Protein AF-A0A812W7P3-F1 (afdb_monomer_lite)

Sequence (176 aa):
MMTGLSGRQLVIVIIMVELASAMMVFGLLASQGRIGLGIGLALTILVIPLVLIPLTLYGLGTLVGWRSAAALYPETPDAPTPKSRRVCSMAVRWPFMGFNNVILSATDESHLHLRFVDVFSFGTPPLSIPWAAVTEITPSALGRAKLTIIDAPPMWVPKELVKDEVALRKEMTAEP

Structure (mmCIF, N/CA/C/O backbone):
data_AF-A0A812W7P3-F1
#
_entry.id   AF-A0A812W7P3-F1
#
loop_
_atom_site.group_PDB
_atom_site.id
_atom_site.type_symbol
_atom_site.label_atom_id
_atom_site.label_alt_id
_atom_site.label_comp_id
_atom_site.label_asym_id
_atom_site.label_entity_id
_atom_site.label_seq_id
_atom_site.pdbx_PDB_ins_code
_atom_site.Cartn_x
_atom_site.Cartn_y
_atom_site.Cartn_z
_atom_site.occupancy
_atom_site.B_iso_or_equiv
_atom_site.auth_seq_id
_atom_site.auth_comp_id
_atom_site.auth_asym_id
_atom_site.auth_atom_id
_atom_site.pdbx_PDB_model_num
ATOM 1 N N . MET A 1 1 ? -9.031 22.690 -4.668 1.00 37.59 1 MET A N 1
ATOM 2 C CA . MET A 1 1 ? -9.208 21.231 -4.834 1.00 37.59 1 MET A CA 1
ATOM 3 C C . MET A 1 1 ? -8.315 20.797 -5.994 1.00 37.59 1 MET A C 1
ATOM 5 O O . MET A 1 1 ? -8.681 21.015 -7.137 1.00 37.59 1 MET A O 1
ATOM 9 N N . MET A 1 2 ? -7.090 20.331 -5.728 1.00 34.94 2 MET A N 1
ATOM 10 C CA . MET A 1 2 ? -6.189 19.847 -6.786 1.00 34.94 2 MET A CA 1
ATOM 11 C C . MET A 1 2 ? -6.623 18.435 -7.181 1.00 34.94 2 MET A C 1
ATOM 13 O O . MET A 1 2 ? -6.597 17.524 -6.355 1.00 34.94 2 MET A O 1
ATOM 17 N N . THR A 1 3 ? -7.055 18.248 -8.424 1.00 58.38 3 THR A N 1
ATOM 18 C CA . THR A 1 3 ? -7.345 16.923 -8.979 1.00 58.38 3 THR A CA 1
ATOM 19 C C . THR A 1 3 ? -6.030 16.162 -9.128 1.00 58.38 3 THR A C 1
ATOM 21 O O . THR A 1 3 ? -5.289 16.377 -10.083 1.00 58.38 3 THR A O 1
ATOM 24 N N . GLY A 1 4 ? -5.702 15.305 -8.159 1.00 63.81 4 GLY A N 1
ATOM 25 C CA . GLY A 1 4 ? -4.529 14.437 -8.254 1.00 63.81 4 GLY A CA 1
ATOM 26 C C . GLY A 1 4 ? -4.613 13.521 -9.481 1.00 63.81 4 GLY A C 1
ATOM 27 O O . GLY A 1 4 ? -5.698 13.045 -9.835 1.00 63.81 4 GLY A O 1
ATOM 28 N N . LEU A 1 5 ? -3.473 13.246 -10.117 1.00 71.06 5 LEU A N 1
ATOM 29 C CA . LEU A 1 5 ? -3.370 12.289 -11.224 1.00 71.06 5 LEU A CA 1
ATOM 30 C C . LEU A 1 5 ? -3.901 10.915 -10.791 1.00 71.06 5 LEU A C 1
ATOM 32 O O . LEU A 1 5 ? -3.620 10.444 -9.688 1.00 71.06 5 LEU A O 1
ATOM 36 N N . SER A 1 6 ? -4.710 10.277 -11.637 1.00 76.94 6 SER A N 1
ATOM 37 C CA . SER A 1 6 ? -5.109 8.876 -11.443 1.00 76.94 6 SER A CA 1
ATOM 38 C C . SER A 1 6 ? -3.911 7.938 -11.526 1.00 76.94 6 SER A C 1
ATOM 40 O O . SER A 1 6 ? -2.922 8.260 -12.177 1.00 76.94 6 SER A O 1
ATOM 42 N N . GLY A 1 7 ? -4.006 6.751 -10.915 1.00 69.94 7 GLY A N 1
ATOM 43 C CA . GLY A 1 7 ? -2.936 5.748 -10.997 1.00 69.94 7 GLY A CA 1
ATOM 44 C C . GLY A 1 7 ? -2.569 5.400 -12.444 1.00 69.94 7 GLY A C 1
ATOM 45 O O . GLY A 1 7 ? -1.393 5.298 -12.773 1.00 69.94 7 GLY A O 1
ATOM 46 N N . ARG A 1 8 ? -3.565 5.338 -13.341 1.00 73.38 8 ARG A N 1
ATOM 47 C CA . ARG A 1 8 ? -3.343 5.157 -14.786 1.00 73.38 8 ARG A CA 1
ATOM 48 C C . ARG A 1 8 ? -2.587 6.331 -15.409 1.00 73.38 8 ARG A C 1
ATOM 50 O O . ARG A 1 8 ? -1.631 6.112 -16.140 1.00 73.38 8 ARG A O 1
ATOM 57 N N . GLN A 1 9 ? -2.980 7.568 -15.097 1.00 76.75 9 GLN A N 1
ATOM 58 C CA . GLN A 1 9 ? -2.277 8.761 -15.584 1.00 76.75 9 GLN A CA 1
ATOM 59 C C . GLN A 1 9 ? -0.840 8.831 -15.060 1.00 76.75 9 GLN A C 1
ATOM 61 O O . GLN A 1 9 ? 0.053 9.189 -15.816 1.00 76.75 9 GLN A O 1
ATOM 66 N N . LEU A 1 10 ? -0.602 8.450 -13.803 1.00 75.69 10 LEU A N 1
ATOM 67 C CA . LEU A 1 10 ? 0.740 8.400 -13.229 1.00 75.69 10 LEU A CA 1
ATOM 68 C C . LEU A 1 10 ? 1.627 7.396 -13.974 1.00 75.69 10 LEU A C 1
ATOM 70 O O . LEU A 1 10 ? 2.742 7.741 -14.347 1.00 75.69 10 LEU A O 1
ATOM 74 N N . VAL A 1 11 ? 1.122 6.189 -14.249 1.00 77.94 11 VAL A N 1
ATOM 75 C CA . VAL A 1 11 ? 1.862 5.185 -15.031 1.00 77.94 11 VAL A CA 1
ATOM 76 C C . VAL A 1 11 ? 2.161 5.678 -16.444 1.00 77.94 11 VAL A C 1
ATOM 78 O O . VAL A 1 11 ? 3.283 5.515 -16.909 1.00 77.94 11 VAL A O 1
ATOM 81 N N . ILE A 1 12 ? 1.205 6.335 -17.109 1.00 81.69 12 ILE A N 1
ATOM 82 C CA . ILE A 1 12 ? 1.435 6.928 -18.436 1.00 81.69 12 ILE A CA 1
ATOM 83 C C . ILE A 1 12 ? 2.549 7.978 -18.378 1.00 81.69 12 ILE A C 1
ATOM 85 O O . ILE A 1 12 ? 3.445 7.955 -19.216 1.00 81.69 12 ILE A O 1
ATOM 89 N N . VAL A 1 13 ? 2.524 8.869 -17.381 1.00 82.56 13 VAL A N 1
ATOM 90 C CA . VAL A 1 13 ? 3.567 9.889 -17.197 1.00 82.56 13 VAL A CA 1
ATOM 91 C C . VAL A 1 13 ? 4.931 9.239 -16.963 1.00 82.56 13 VAL A C 1
ATOM 93 O O . VAL A 1 13 ? 5.898 9.650 -17.596 1.00 82.56 13 VAL A O 1
ATOM 96 N N . ILE A 1 14 ? 5.006 8.203 -16.121 1.00 82.00 14 ILE A N 1
ATOM 97 C CA . ILE A 1 14 ? 6.247 7.450 -15.883 1.00 82.00 14 ILE A CA 1
ATOM 98 C C . ILE A 1 14 ? 6.764 6.860 -17.200 1.00 82.00 14 ILE A C 1
ATOM 100 O O . ILE A 1 14 ? 7.903 7.118 -17.570 1.00 82.00 14 ILE A O 1
ATOM 104 N N . ILE A 1 15 ? 5.920 6.154 -17.958 1.00 85.12 15 ILE A N 1
ATOM 105 C CA . ILE A 1 15 ? 6.304 5.562 -19.249 1.00 85.12 15 ILE A CA 1
ATOM 106 C C . ILE A 1 15 ? 6.803 6.635 -20.228 1.00 85.12 15 ILE A C 1
ATOM 108 O O . ILE A 1 15 ? 7.809 6.426 -20.901 1.00 85.12 15 ILE A O 1
ATOM 112 N N . MET A 1 16 ? 6.136 7.791 -20.303 1.00 87.69 16 MET A N 1
ATOM 113 C CA . MET A 1 16 ? 6.556 8.895 -21.173 1.00 87.69 16 MET A CA 1
ATOM 114 C C . MET A 1 16 ? 7.921 9.464 -20.774 1.00 87.69 16 MET A C 1
ATOM 116 O O . MET A 1 16 ? 8.745 9.725 -21.650 1.00 87.69 16 MET A O 1
ATOM 120 N N . VAL A 1 17 ? 8.172 9.640 -19.474 1.00 86.62 17 VAL A N 1
ATOM 121 C CA . VAL A 1 17 ? 9.461 10.128 -18.960 1.00 86.62 17 VAL A CA 1
ATOM 122 C C . VAL A 1 17 ? 10.581 9.127 -19.251 1.00 86.62 17 VAL A C 1
ATOM 124 O O . VAL A 1 17 ? 11.644 9.530 -19.729 1.00 86.62 17 VAL A O 1
ATOM 127 N N . GLU A 1 18 ? 10.345 7.834 -19.030 1.00 86.38 18 GLU A N 1
ATOM 128 C CA . GLU A 1 18 ? 11.328 6.783 -19.325 1.00 86.38 18 GLU A CA 1
ATOM 129 C C . GLU A 1 18 ? 11.631 6.693 -20.828 1.00 86.38 18 GLU A C 1
ATOM 131 O O . GLU A 1 18 ? 12.794 6.650 -21.227 1.00 86.38 18 GLU A O 1
ATOM 136 N N . LEU A 1 19 ? 10.602 6.759 -21.683 1.00 88.69 19 LEU A N 1
ATOM 137 C CA . LEU A 1 19 ? 10.771 6.791 -23.140 1.00 88.69 19 LEU A CA 1
ATOM 138 C C . LEU A 1 19 ? 11.581 8.007 -23.595 1.00 88.69 19 LEU A C 1
ATOM 140 O O . LEU A 1 19 ? 12.525 7.853 -24.368 1.00 88.69 19 LEU A O 1
ATOM 144 N N . ALA A 1 20 ? 11.255 9.203 -23.098 1.00 91.31 20 ALA A N 1
ATOM 145 C CA . ALA A 1 20 ? 11.995 10.419 -23.426 1.00 91.31 20 ALA A CA 1
ATOM 146 C C . ALA A 1 20 ? 13.470 10.319 -23.001 1.00 91.31 20 ALA A C 1
ATOM 148 O O . ALA A 1 20 ? 14.364 10.702 -23.758 1.00 91.31 20 ALA A O 1
ATOM 149 N N . SER A 1 21 ? 13.730 9.750 -21.822 1.00 89.81 21 SER A N 1
ATOM 150 C CA . SER A 1 21 ? 15.083 9.567 -21.287 1.00 89.81 21 SER A CA 1
ATOM 151 C C . SER A 1 21 ? 15.879 8.554 -22.115 1.00 89.81 21 SER A C 1
ATOM 153 O O . SER A 1 21 ? 17.014 8.829 -22.509 1.00 89.81 21 SER A O 1
ATOM 155 N N . ALA A 1 22 ? 15.266 7.422 -22.469 1.00 90.00 22 ALA A N 1
ATOM 156 C CA . ALA A 1 22 ? 15.864 6.415 -23.337 1.00 90.00 22 ALA A CA 1
ATOM 157 C C . ALA A 1 22 ? 16.180 6.974 -24.736 1.00 90.00 22 ALA A C 1
ATOM 159 O O . ALA A 1 22 ? 17.275 6.751 -25.255 1.00 90.00 22 ALA A O 1
ATOM 160 N N . MET A 1 23 ? 15.264 7.754 -25.323 1.00 92.44 23 MET A N 1
ATOM 161 C CA . MET A 1 23 ? 15.474 8.416 -26.616 1.00 92.44 23 MET A CA 1
ATOM 162 C C . MET A 1 23 ? 16.607 9.445 -26.565 1.00 92.44 23 MET A C 1
ATOM 164 O O . MET A 1 23 ? 17.412 9.505 -27.493 1.00 92.44 23 MET A O 1
ATOM 168 N N . MET A 1 24 ? 16.700 10.232 -25.489 1.00 93.56 24 MET A N 1
ATOM 169 C CA . MET A 1 24 ? 17.762 11.226 -25.309 1.00 93.56 24 MET A CA 1
ATOM 170 C C . MET A 1 24 ? 19.140 10.561 -25.209 1.00 93.56 24 MET A C 1
ATOM 172 O O . MET A 1 24 ? 20.075 10.967 -25.900 1.00 93.56 24 MET A O 1
ATOM 176 N N . VAL A 1 25 ? 19.252 9.501 -24.404 1.00 92.31 25 VAL A N 1
ATOM 177 C CA . VAL A 1 25 ? 20.490 8.721 -24.248 1.00 92.31 25 VAL A CA 1
ATOM 178 C C . VAL A 1 25 ? 20.882 8.043 -25.559 1.00 92.31 25 VAL A C 1
ATOM 180 O O . VAL A 1 25 ? 22.043 8.116 -25.968 1.00 92.31 25 VAL A O 1
ATOM 183 N N . PHE A 1 26 ? 19.919 7.437 -26.256 1.00 92.56 26 PHE A N 1
ATOM 184 C CA . PHE A 1 26 ? 20.156 6.839 -27.565 1.00 92.56 26 PHE A CA 1
ATOM 185 C C . PHE A 1 26 ? 20.638 7.877 -28.582 1.00 92.56 26 PHE A C 1
ATOM 187 O O . PHE A 1 26 ? 21.666 7.664 -29.220 1.00 92.56 26 PHE A O 1
ATOM 194 N N . GLY A 1 27 ? 19.943 9.012 -28.708 1.00 90.38 27 GLY A N 1
ATOM 195 C CA . GLY A 1 27 ? 20.291 10.075 -29.651 1.00 90.38 27 GLY A CA 1
ATOM 196 C C . GLY A 1 27 ? 21.682 10.659 -29.398 1.00 90.38 27 GLY A C 1
ATOM 197 O O . GLY A 1 27 ? 22.451 10.857 -30.340 1.00 90.38 27 GLY A O 1
ATOM 198 N N . LEU A 1 28 ? 22.045 10.858 -28.126 1.00 95.06 28 LEU A N 1
ATOM 199 C CA . LEU A 1 28 ? 23.375 11.323 -27.731 1.00 95.06 28 LEU A CA 1
ATOM 200 C C . LEU A 1 28 ? 24.480 10.333 -28.123 1.00 95.06 28 LEU A C 1
ATOM 202 O O . LEU A 1 28 ? 25.549 10.742 -28.562 1.00 95.06 28 LEU A O 1
ATOM 206 N N . LEU A 1 29 ? 24.245 9.030 -27.977 1.00 94.44 29 LEU A N 1
ATOM 207 C CA . LEU A 1 29 ? 25.242 8.011 -28.319 1.00 94.44 29 LEU A CA 1
ATOM 208 C C . LEU A 1 29 ? 25.293 7.730 -29.823 1.00 94.44 29 LEU A C 1
ATOM 210 O O . LEU A 1 29 ? 26.371 7.496 -30.371 1.00 94.44 29 LEU A O 1
ATOM 214 N N . ALA A 1 30 ? 24.153 7.810 -30.506 1.00 93.38 30 ALA A N 1
ATOM 215 C CA . ALA A 1 30 ? 24.070 7.696 -31.955 1.00 93.38 30 ALA A CA 1
ATOM 216 C C . ALA A 1 30 ? 24.824 8.838 -32.653 1.00 93.38 30 ALA A C 1
ATOM 218 O O . ALA A 1 30 ? 25.558 8.574 -33.603 1.00 93.38 30 ALA A O 1
ATOM 219 N N . SER A 1 31 ? 24.735 10.076 -32.145 1.00 95.31 31 SER A N 1
ATOM 220 C CA . SER A 1 31 ? 25.487 11.218 -32.696 1.00 95.31 31 SER A CA 1
ATOM 221 C C . SER A 1 31 ? 27.009 11.072 -32.552 1.00 95.31 31 SER A C 1
ATOM 223 O O . SER A 1 31 ? 27.761 11.678 -33.309 1.00 95.31 31 SER A O 1
ATOM 225 N N . GLN A 1 32 ? 27.467 10.210 -31.638 1.00 96.69 32 GLN A N 1
ATOM 226 C CA . GLN A 1 32 ? 28.875 9.846 -31.450 1.00 96.69 32 GLN A CA 1
ATOM 227 C C . GLN A 1 32 ? 29.291 8.581 -32.228 1.00 96.69 32 GLN A C 1
ATOM 229 O O . GLN A 1 32 ? 30.390 8.069 -32.021 1.00 96.69 32 GLN A O 1
ATOM 234 N N . GLY A 1 33 ? 28.413 8.016 -33.067 1.00 95.50 33 GLY A N 1
ATOM 235 C CA . GLY A 1 33 ? 28.660 6.760 -33.788 1.00 95.50 33 GLY A CA 1
ATOM 236 C C . GLY A 1 33 ? 28.607 5.499 -32.912 1.00 95.50 33 GLY A C 1
ATOM 237 O O . GLY A 1 33 ? 28.936 4.407 -33.371 1.00 95.50 33 GLY A O 1
ATOM 238 N N . ARG A 1 34 ? 28.170 5.606 -31.649 1.00 96.12 34 ARG A N 1
ATOM 239 C CA . ARG A 1 34 ? 28.123 4.509 -30.663 1.00 96.12 34 ARG A CA 1
ATOM 240 C C . ARG A 1 34 ? 26.747 3.842 -30.608 1.00 96.12 34 ARG A C 1
ATOM 242 O O . ARG A 1 34 ? 26.160 3.687 -29.538 1.00 96.12 34 ARG A O 1
ATOM 249 N N . ILE A 1 35 ? 26.227 3.429 -31.762 1.00 93.62 35 ILE A N 1
ATOM 250 C CA . ILE A 1 35 ? 24.841 2.943 -31.899 1.00 93.62 35 ILE A CA 1
ATOM 251 C C . ILE A 1 35 ? 24.573 1.716 -31.015 1.00 93.62 35 ILE A C 1
ATOM 253 O O . ILE A 1 35 ? 23.589 1.702 -30.280 1.00 93.62 35 ILE A O 1
ATOM 257 N N . GLY A 1 36 ? 25.460 0.713 -31.026 1.00 92.88 36 GLY A N 1
ATOM 258 C CA . GLY A 1 36 ? 25.270 -0.516 -30.240 1.00 92.88 36 GLY A CA 1
ATOM 259 C C . GLY A 1 36 ? 25.164 -0.261 -28.731 1.00 92.88 36 GLY A C 1
ATOM 260 O O . GLY A 1 36 ? 24.266 -0.786 -28.075 1.00 92.88 36 GLY A O 1
ATOM 261 N N . LEU A 1 37 ? 26.023 0.613 -28.195 1.00 93.06 37 LEU A N 1
ATOM 262 C CA . LEU A 1 37 ? 25.967 1.033 -26.791 1.00 93.06 37 LEU A CA 1
ATOM 263 C C . LEU A 1 37 ? 24.692 1.837 -26.495 1.00 93.06 37 LEU A C 1
ATOM 265 O O . LEU A 1 37 ? 24.067 1.634 -25.456 1.00 93.06 37 LEU A O 1
ATOM 269 N N . GLY A 1 38 ? 24.294 2.715 -27.421 1.00 89.81 38 GLY A N 1
ATOM 270 C CA . GLY A 1 38 ? 23.061 3.494 -27.322 1.00 89.81 38 GLY A CA 1
ATOM 271 C C . GLY A 1 38 ? 21.818 2.622 -27.196 1.00 89.81 38 GLY A C 1
ATOM 272 O O . GLY A 1 38 ? 20.997 2.864 -26.315 1.00 89.81 38 GLY A O 1
ATOM 273 N N . ILE A 1 39 ? 21.702 1.583 -28.027 1.00 91.38 39 ILE A N 1
ATOM 274 C CA . ILE A 1 39 ? 20.585 0.629 -27.966 1.00 91.38 39 ILE A CA 1
ATOM 275 C C . ILE A 1 39 ? 20.581 -0.093 -26.615 1.00 91.38 39 ILE A C 1
ATOM 277 O O . ILE A 1 39 ? 19.548 -0.139 -25.949 1.00 91.38 39 ILE A O 1
ATOM 281 N N . GLY A 1 40 ? 21.732 -0.621 -26.185 1.00 92.00 40 GLY A N 1
ATOM 282 C CA . GLY A 1 40 ? 21.840 -1.358 -24.924 1.00 92.00 40 GLY A CA 1
ATOM 283 C C . GLY A 1 40 ? 21.424 -0.529 -23.706 1.00 92.00 40 GLY A C 1
ATOM 284 O O . GLY A 1 40 ? 20.646 -0.995 -22.873 1.00 92.00 40 GLY A O 1
ATOM 285 N N . LEU A 1 41 ? 21.883 0.722 -23.622 1.00 91.25 41 LEU A N 1
ATOM 286 C CA . LEU A 1 41 ? 21.524 1.620 -22.523 1.00 91.25 41 LEU A CA 1
ATOM 287 C C . LEU A 1 41 ? 20.060 2.061 -22.577 1.00 91.25 41 LEU A C 1
ATOM 289 O O . LEU A 1 41 ? 19.397 2.043 -21.545 1.00 91.25 41 LEU A O 1
ATOM 293 N N . ALA A 1 42 ? 19.529 2.393 -23.756 1.00 87.75 42 ALA A N 1
ATOM 294 C CA . ALA A 1 42 ? 18.123 2.767 -23.904 1.00 87.75 42 ALA A CA 1
ATOM 295 C C . ALA A 1 42 ? 17.177 1.627 -23.490 1.00 87.75 42 ALA A C 1
ATOM 297 O O . ALA A 1 42 ? 16.217 1.853 -22.755 1.00 87.75 42 ALA A O 1
ATOM 298 N N . LEU A 1 43 ? 17.482 0.388 -23.894 1.00 91.06 43 LEU A N 1
ATOM 299 C CA . LEU A 1 43 ? 16.736 -0.793 -23.454 1.00 91.06 43 LEU A CA 1
ATOM 300 C C . LEU A 1 43 ? 16.858 -1.006 -21.946 1.00 91.06 43 LEU A C 1
ATOM 302 O O . LEU A 1 43 ? 15.867 -1.310 -21.295 1.00 91.06 43 LEU A O 1
ATOM 306 N N . THR A 1 44 ? 18.046 -0.809 -21.378 1.00 90.62 44 THR A N 1
ATOM 307 C CA . THR A 1 44 ? 18.266 -0.937 -19.932 1.00 90.62 44 THR A CA 1
ATOM 308 C C . THR A 1 44 ? 17.430 0.081 -19.149 1.00 90.62 44 THR A C 1
ATOM 310 O O . THR A 1 44 ? 16.759 -0.298 -18.193 1.00 90.62 44 THR A O 1
ATOM 313 N N . ILE A 1 45 ? 17.400 1.344 -19.591 1.00 89.00 45 ILE A N 1
ATOM 314 C CA . ILE A 1 45 ? 16.580 2.413 -18.998 1.00 89.00 45 ILE A CA 1
ATOM 315 C C . ILE A 1 45 ? 15.092 2.064 -19.057 1.00 89.00 45 ILE A C 1
ATOM 317 O O . ILE A 1 45 ? 14.380 2.317 -18.101 1.00 89.00 45 ILE A O 1
ATOM 321 N N . LEU A 1 46 ? 14.618 1.434 -20.133 1.00 86.81 46 LEU A N 1
ATOM 322 C CA . LEU A 1 46 ? 13.209 1.045 -20.251 1.00 86.81 46 LEU A CA 1
ATOM 323 C C . LEU A 1 46 ? 12.858 -0.205 -19.435 1.00 86.81 46 LEU A C 1
ATOM 325 O O . LEU A 1 46 ? 11.814 -0.259 -18.785 1.00 86.81 46 LEU A O 1
ATOM 329 N N . VAL A 1 47 ? 13.711 -1.228 -19.479 1.00 87.12 47 VAL A N 1
ATOM 330 C CA . VAL A 1 47 ? 13.428 -2.545 -18.895 1.00 87.12 47 VAL A CA 1
ATOM 331 C C . VAL A 1 47 ? 13.594 -2.529 -17.381 1.00 87.12 47 VAL A C 1
ATOM 333 O O . VAL A 1 47 ? 12.780 -3.129 -16.681 1.00 87.12 47 VAL A O 1
ATOM 336 N N . ILE A 1 48 ? 14.617 -1.845 -16.857 1.00 87.00 48 ILE A N 1
ATOM 337 C CA . ILE A 1 48 ? 14.901 -1.847 -15.418 1.00 87.00 48 ILE A CA 1
ATOM 338 C C . ILE A 1 48 ? 13.701 -1.336 -14.607 1.00 87.00 48 ILE A C 1
ATOM 340 O O . ILE A 1 48 ? 13.259 -2.078 -13.736 1.00 87.00 48 ILE A O 1
ATOM 344 N N . PRO A 1 49 ? 13.115 -0.152 -14.861 1.00 80.94 49 PRO A N 1
ATOM 345 C CA . PRO A 1 49 ? 11.952 0.319 -14.116 1.00 80.94 49 PRO A CA 1
ATOM 346 C C . PRO A 1 49 ? 10.745 -0.596 -14.322 1.00 80.94 49 PRO A C 1
ATOM 348 O O . PRO A 1 49 ? 10.056 -0.926 -13.359 1.00 80.94 49 PRO A O 1
ATOM 351 N N . LEU A 1 50 ? 10.523 -1.066 -15.555 1.00 81.88 50 LEU A N 1
ATOM 352 C CA . LEU A 1 50 ? 9.386 -1.922 -15.891 1.00 81.88 50 LEU A CA 1
ATOM 353 C C . LEU A 1 50 ? 9.415 -3.266 -15.149 1.00 81.88 50 LEU A C 1
ATOM 355 O O . LEU A 1 50 ? 8.360 -3.804 -14.834 1.00 81.88 50 LEU A O 1
ATOM 359 N N . VAL A 1 51 ? 10.603 -3.799 -14.853 1.00 83.38 51 VAL A N 1
ATOM 360 C CA . VAL A 1 51 ? 10.774 -5.065 -14.125 1.00 83.38 51 VAL A CA 1
ATOM 361 C C . VAL A 1 51 ? 10.966 -4.832 -12.627 1.00 83.38 51 VAL A C 1
ATOM 363 O O . VAL A 1 51 ? 10.301 -5.470 -11.810 1.00 83.38 51 VAL A O 1
ATOM 366 N N . LEU A 1 52 ? 11.859 -3.917 -12.242 1.00 80.75 52 LEU A N 1
ATOM 367 C CA . LEU A 1 52 ? 12.204 -3.690 -10.842 1.00 80.75 52 LEU A CA 1
ATOM 368 C C . LEU A 1 52 ? 11.064 -3.058 -10.058 1.00 80.75 52 LEU A C 1
ATOM 370 O O . LEU A 1 52 ? 10.918 -3.415 -8.893 1.00 80.75 52 LEU A O 1
ATOM 374 N N . ILE A 1 53 ? 10.256 -2.162 -10.640 1.00 77.94 53 ILE A N 1
ATOM 375 C CA . ILE A 1 53 ? 9.140 -1.540 -9.911 1.00 77.94 53 ILE A CA 1
ATOM 376 C C . ILE A 1 53 ? 8.108 -2.611 -9.514 1.00 77.94 53 ILE A C 1
ATOM 378 O O . ILE A 1 53 ? 7.886 -2.774 -8.315 1.00 77.94 53 ILE A O 1
ATOM 382 N N . PRO A 1 54 ? 7.534 -3.420 -10.429 1.00 73.12 54 PRO A N 1
ATOM 383 C CA . PRO A 1 54 ? 6.634 -4.507 -10.037 1.00 73.12 54 PRO A CA 1
ATOM 384 C C . PRO A 1 54 ? 7.277 -5.508 -9.079 1.00 73.12 54 PRO A C 1
ATOM 386 O O . PRO A 1 54 ? 6.627 -5.941 -8.130 1.00 73.12 54 PRO A O 1
ATOM 389 N N . LEU A 1 55 ? 8.553 -5.854 -9.283 1.00 79.94 55 LEU A N 1
ATOM 390 C CA . LEU A 1 55 ? 9.250 -6.811 -8.426 1.00 79.94 55 LEU A CA 1
ATOM 391 C C . LEU A 1 55 ? 9.455 -6.276 -7.003 1.00 79.94 55 LEU A C 1
ATOM 393 O O . LEU A 1 55 ? 9.221 -7.001 -6.037 1.00 79.94 55 LEU A O 1
ATOM 397 N N . THR A 1 56 ? 9.855 -5.010 -6.857 1.00 75.25 56 THR A N 1
ATOM 398 C CA . THR A 1 56 ? 9.982 -4.366 -5.542 1.00 75.25 56 THR A CA 1
ATOM 399 C C . THR A 1 56 ? 8.628 -4.228 -4.871 1.00 75.25 56 THR A C 1
ATOM 401 O O . THR A 1 56 ? 8.525 -4.521 -3.687 1.00 75.25 56 THR A O 1
ATOM 404 N N . LEU A 1 57 ? 7.572 -3.878 -5.601 1.00 71.56 57 LEU A N 1
ATOM 405 C CA . LEU A 1 57 ? 6.217 -3.827 -5.049 1.00 71.56 57 LEU A CA 1
ATOM 406 C C . LEU A 1 57 ? 5.729 -5.200 -4.582 1.00 71.56 57 LEU A C 1
ATOM 408 O O . LEU A 1 57 ? 5.204 -5.319 -3.477 1.00 71.56 57 LEU A O 1
ATOM 412 N N . TYR A 1 58 ? 5.955 -6.240 -5.386 1.00 73.19 58 TYR A N 1
ATOM 413 C CA . TYR A 1 58 ? 5.616 -7.616 -5.036 1.00 73.19 58 TYR A CA 1
ATOM 414 C C . TYR A 1 58 ? 6.383 -8.085 -3.792 1.00 73.19 58 TYR A C 1
ATOM 416 O O . TYR A 1 58 ? 5.787 -8.620 -2.856 1.00 73.19 58 TYR A O 1
ATOM 424 N N . GLY A 1 59 ? 7.697 -7.843 -3.756 1.00 74.62 59 GLY A N 1
ATOM 425 C CA . GLY A 1 59 ? 8.554 -8.181 -2.620 1.00 74.62 59 GLY A CA 1
ATOM 426 C C . GLY A 1 59 ? 8.206 -7.391 -1.359 1.00 74.62 59 GLY A C 1
ATOM 427 O O . GLY A 1 59 ? 8.206 -7.938 -0.261 1.00 74.62 59 GLY A O 1
ATOM 428 N N . LEU A 1 60 ? 7.834 -6.119 -1.494 1.00 69.25 60 LEU A N 1
ATOM 429 C CA . LEU A 1 60 ? 7.337 -5.338 -0.370 1.00 69.25 60 LEU A CA 1
ATOM 430 C C . LEU A 1 60 ? 6.002 -5.909 0.124 1.00 69.25 60 LEU A C 1
ATOM 432 O O . LEU A 1 60 ? 5.848 -6.093 1.322 1.00 69.25 60 LEU A O 1
ATOM 436 N N . GLY A 1 61 ? 5.069 -6.284 -0.754 1.00 64.56 61 GLY A N 1
ATOM 437 C CA . GLY A 1 61 ? 3.795 -6.892 -0.348 1.00 64.56 61 GLY A CA 1
ATOM 438 C C . GLY A 1 61 ? 3.949 -8.165 0.501 1.00 64.56 61 GLY A C 1
ATOM 439 O O . GLY A 1 61 ? 3.157 -8.397 1.417 1.00 64.56 61 GLY A O 1
ATOM 440 N N . THR A 1 62 ? 4.983 -8.974 0.245 1.00 68.81 62 THR A N 1
ATOM 441 C CA . THR A 1 62 ? 5.275 -10.191 1.023 1.00 68.81 62 THR A CA 1
ATOM 442 C C . THR A 1 62 ? 6.037 -9.902 2.317 1.00 68.81 62 THR A C 1
ATOM 444 O O . THR A 1 62 ? 5.655 -10.410 3.368 1.00 68.81 62 THR A O 1
ATOM 447 N N . LEU A 1 63 ? 7.072 -9.057 2.275 1.00 67.69 63 LEU A N 1
ATOM 448 C CA . LEU A 1 63 ? 7.906 -8.733 3.443 1.00 67.69 63 LEU A CA 1
ATOM 449 C C . LEU A 1 63 ? 7.158 -7.953 4.523 1.00 67.69 63 LEU A C 1
ATOM 451 O O . LEU A 1 63 ? 7.544 -7.946 5.691 1.00 67.69 63 LEU A O 1
ATOM 455 N N . VAL A 1 64 ? 6.097 -7.275 4.114 1.00 70.88 64 VAL A N 1
ATOM 456 C CA . VAL A 1 64 ? 5.389 -6.317 4.940 1.00 70.88 64 VAL A CA 1
ATOM 457 C C . VAL A 1 64 ? 4.192 -6.960 5.664 1.00 70.88 64 VAL A C 1
ATOM 459 O O . VAL A 1 64 ? 3.480 -6.307 6.407 1.00 70.88 64 VAL A O 1
ATOM 462 N N . GLY A 1 65 ? 3.949 -8.264 5.510 1.00 78.12 65 GLY A N 1
ATOM 463 C CA . GLY A 1 65 ? 2.856 -8.943 6.223 1.00 78.12 65 GLY A CA 1
ATOM 464 C C . GLY A 1 65 ? 1.455 -8.537 5.752 1.00 78.12 65 GLY A C 1
ATOM 465 O O . GLY A 1 65 ? 0.468 -8.979 6.333 1.00 78.12 65 GLY A O 1
ATOM 466 N N . TRP A 1 66 ? 1.350 -7.757 4.667 1.00 86.00 66 TRP A N 1
ATOM 467 C CA . TRP A 1 66 ? 0.076 -7.391 4.046 1.00 86.00 66 TRP A CA 1
ATOM 468 C C . TRP A 1 66 ? -0.707 -8.631 3.627 1.00 86.00 66 TRP A C 1
ATOM 470 O O . TRP A 1 66 ? -1.892 -8.739 3.908 1.00 86.00 66 TRP A O 1
ATOM 480 N N . ARG A 1 67 ? -0.037 -9.600 2.989 1.00 86.44 67 ARG A N 1
ATOM 481 C CA . ARG A 1 67 ? -0.685 -10.853 2.572 1.00 86.44 67 ARG A CA 1
ATOM 482 C C . ARG A 1 67 ? -1.190 -11.661 3.764 1.00 86.44 67 ARG A C 1
ATOM 484 O O . ARG A 1 67 ? -2.260 -12.243 3.665 1.00 86.44 67 ARG A O 1
ATOM 491 N N . SER A 1 68 ? -0.460 -11.658 4.878 1.00 88.12 68 SER A N 1
ATOM 492 C CA . SER A 1 68 ? -0.906 -12.305 6.115 1.00 88.12 68 SER A CA 1
ATOM 493 C C . SER A 1 68 ? -2.129 -11.595 6.699 1.00 88.12 68 SER A C 1
ATOM 495 O O . SER A 1 68 ? -3.109 -12.251 7.025 1.00 88.12 68 SER A O 1
ATOM 497 N N . ALA A 1 69 ? -2.118 -10.260 6.749 1.00 89.81 69 ALA A N 1
ATOM 498 C CA . ALA A 1 69 ? -3.268 -9.477 7.197 1.00 89.81 69 ALA A CA 1
ATOM 499 C C . ALA A 1 69 ? -4.491 -9.675 6.287 1.00 89.81 69 ALA A C 1
ATOM 501 O O . ALA A 1 69 ? -5.593 -9.860 6.783 1.00 89.81 69 ALA A O 1
ATOM 502 N N . ALA A 1 70 ? -4.300 -9.703 4.968 1.00 91.88 70 ALA A N 1
ATOM 503 C CA . ALA A 1 70 ? -5.370 -9.949 4.006 1.00 91.88 70 ALA A CA 1
ATOM 504 C C . ALA A 1 70 ? -5.906 -11.388 4.050 1.00 91.88 70 ALA A C 1
ATOM 506 O O . ALA A 1 70 ? -7.056 -11.620 3.698 1.00 91.88 70 ALA A O 1
ATOM 507 N N . ALA A 1 71 ? -5.093 -12.356 4.482 1.00 92.75 71 ALA A N 1
ATOM 508 C CA . ALA A 1 71 ? -5.556 -13.719 4.726 1.00 92.75 71 ALA A CA 1
ATOM 509 C C . ALA A 1 71 ? -6.424 -13.814 5.992 1.00 92.75 71 ALA A C 1
ATOM 511 O O . ALA A 1 71 ? -7.374 -14.590 6.013 1.00 92.75 71 ALA A O 1
ATOM 512 N N . LEU A 1 72 ? -6.112 -13.027 7.028 1.00 94.81 72 LEU A N 1
ATOM 513 C CA . LEU A 1 72 ? -6.904 -12.951 8.263 1.00 94.81 72 LEU A CA 1
ATOM 514 C C . LEU A 1 72 ? -8.187 -12.131 8.084 1.00 94.81 72 LEU A C 1
ATOM 516 O O . LEU A 1 72 ? -9.228 -12.479 8.631 1.00 94.81 72 LEU A O 1
ATOM 520 N N . TYR A 1 73 ? -8.102 -11.058 7.303 1.00 95.94 73 TYR A N 1
ATOM 521 C CA . TYR A 1 73 ? -9.160 -10.071 7.112 1.00 95.94 73 TYR A CA 1
ATOM 522 C C . TYR A 1 73 ? -9.461 -9.878 5.616 1.00 95.94 73 TYR A C 1
ATOM 524 O O . TYR A 1 73 ? -9.177 -8.807 5.067 1.00 95.94 73 TYR A O 1
ATOM 532 N N . PRO A 1 74 ? -9.979 -10.908 4.918 1.00 96.12 74 PRO A N 1
ATOM 533 C CA . PRO A 1 74 ? -10.263 -10.825 3.487 1.00 96.12 74 PRO A CA 1
ATOM 534 C C . PRO A 1 74 ? -11.295 -9.733 3.171 1.00 96.12 74 PRO A C 1
ATOM 536 O O . PRO A 1 74 ? -12.099 -9.349 4.019 1.00 96.12 74 PRO A O 1
ATOM 539 N N . GLU A 1 75 ? -11.268 -9.213 1.941 1.00 95.19 75 GLU A N 1
ATOM 540 C CA . GLU A 1 75 ? -12.250 -8.222 1.484 1.00 95.19 75 GLU A CA 1
ATOM 541 C C . GLU A 1 75 ? -13.682 -8.772 1.564 1.00 95.19 75 GLU A C 1
ATOM 543 O O . GLU A 1 75 ? -13.956 -9.900 1.146 1.00 95.19 75 GLU A O 1
ATOM 548 N N . THR A 1 76 ? -14.598 -7.964 2.102 1.00 94.19 76 THR A N 1
ATOM 549 C CA . THR A 1 76 ? -16.020 -8.305 2.154 1.00 94.19 76 THR A CA 1
ATOM 550 C C . THR A 1 76 ? -16.698 -8.005 0.808 1.00 94.19 76 THR A C 1
ATOM 552 O O . THR A 1 76 ? -16.336 -7.031 0.147 1.00 94.19 76 THR A O 1
ATOM 555 N N . PRO A 1 77 ? -17.701 -8.796 0.375 1.00 87.81 77 PRO A N 1
ATOM 556 C CA . PRO A 1 77 ? -18.368 -8.590 -0.918 1.00 87.81 77 PRO A CA 1
ATOM 557 C C . PRO A 1 77 ? -19.010 -7.206 -1.080 1.00 87.81 77 PRO A C 1
ATOM 559 O O . PRO A 1 77 ? -19.023 -6.658 -2.180 1.00 87.81 77 PRO A O 1
ATOM 562 N N . ASP A 1 78 ? -19.502 -6.638 0.023 1.00 87.00 78 ASP A N 1
ATOM 563 C CA . ASP A 1 78 ? -20.200 -5.350 0.058 1.00 87.00 78 ASP A CA 1
ATOM 564 C C . ASP A 1 78 ? -19.262 -4.165 0.341 1.00 87.00 78 ASP A C 1
ATOM 566 O O . ASP A 1 78 ? -19.722 -3.060 0.638 1.00 87.00 78 ASP A O 1
ATOM 570 N N . ALA A 1 79 ? -17.942 -4.372 0.251 1.00 84.00 79 ALA A N 1
ATOM 571 C CA . ALA A 1 79 ? -16.965 -3.331 0.528 1.00 84.00 79 ALA A CA 1
ATOM 572 C C . ALA A 1 79 ? -17.212 -2.097 -0.368 1.00 84.00 79 ALA A C 1
ATOM 574 O O . ALA A 1 79 ? -17.199 -2.194 -1.605 1.00 84.00 79 ALA A O 1
ATOM 575 N N . PRO A 1 80 ? -17.408 -0.901 0.217 1.00 83.38 80 PRO A N 1
ATOM 576 C CA . PRO A 1 80 ? -17.601 0.308 -0.557 1.00 83.38 80 PRO A CA 1
ATOM 577 C C . PRO A 1 80 ? -16.368 0.548 -1.423 1.00 83.38 80 PRO A C 1
ATOM 579 O O . PRO A 1 80 ? -15.238 0.603 -0.935 1.00 83.38 80 PRO A O 1
ATOM 582 N N . THR A 1 81 ? -16.578 0.752 -2.727 1.00 78.25 81 THR A N 1
ATOM 583 C CA . THR A 1 81 ? -15.477 1.141 -3.612 1.00 78.25 81 THR A CA 1
ATOM 584 C C . THR A 1 81 ? -14.875 2.445 -3.082 1.00 78.25 81 THR A C 1
ATOM 586 O O . THR A 1 81 ? -15.603 3.443 -3.011 1.00 78.25 81 THR A O 1
ATOM 589 N N . PRO A 1 82 ? -13.578 2.498 -2.727 1.00 68.44 82 PRO A N 1
ATOM 590 C CA . PRO A 1 82 ? -12.979 3.698 -2.158 1.00 68.44 82 PRO A CA 1
ATOM 591 C C . PRO A 1 82 ? -13.033 4.864 -3.152 1.00 68.44 82 PRO A C 1
ATOM 593 O O . PRO A 1 82 ? -12.201 4.987 -4.050 1.00 68.44 82 PRO A O 1
ATOM 596 N N . LYS A 1 83 ? -14.042 5.734 -3.018 1.00 60.06 83 LYS A N 1
ATOM 597 C CA . LYS A 1 83 ? -14.222 6.903 -3.900 1.00 60.06 83 LYS A CA 1
ATOM 598 C C . LYS A 1 83 ? -13.235 8.015 -3.569 1.00 60.06 83 LYS A C 1
ATOM 600 O O . LYS A 1 83 ? -12.843 8.785 -4.445 1.00 60.06 83 LYS A O 1
ATOM 605 N N . SER A 1 84 ? -12.818 8.105 -2.307 1.00 55.66 84 SER A N 1
ATOM 606 C CA . SER A 1 84 ? -11.838 9.094 -1.878 1.00 55.66 84 SER A CA 1
ATOM 607 C C . SER A 1 84 ? -10.435 8.497 -1.968 1.00 55.66 84 SER A C 1
ATOM 609 O O . SER A 1 84 ? -10.114 7.526 -1.287 1.00 55.66 84 SER A O 1
ATOM 611 N N . ARG A 1 85 ? -9.565 9.110 -2.778 1.00 53.09 85 ARG A N 1
ATOM 612 C CA . ARG A 1 85 ? -8.110 8.899 -2.706 1.00 53.09 85 ARG A CA 1
ATOM 613 C C . ARG A 1 85 ? -7.551 9.577 -1.457 1.00 53.09 85 ARG A C 1
ATOM 615 O O . ARG A 1 85 ? -6.641 10.400 -1.548 1.00 53.09 85 ARG A O 1
ATOM 622 N N . ARG A 1 86 ? -8.123 9.294 -0.286 1.00 56.22 86 ARG A N 1
ATOM 623 C CA . ARG A 1 86 ? -7.450 9.604 0.969 1.00 56.22 86 ARG A CA 1
ATOM 624 C C . ARG A 1 86 ? -6.322 8.606 1.069 1.00 56.22 86 ARG A C 1
ATOM 626 O O . ARG A 1 86 ? -6.485 7.462 1.458 1.00 56.22 86 ARG A O 1
ATOM 633 N N . VAL A 1 87 ? -5.213 9.069 0.524 1.00 53.72 87 VAL A N 1
ATOM 634 C CA . VAL A 1 87 ? -3.916 8.441 0.496 1.00 53.72 87 VAL A CA 1
ATOM 635 C C . VAL A 1 87 ? -3.593 7.966 1.907 1.00 53.72 87 VAL A C 1
ATOM 637 O O . VAL A 1 87 ? -3.242 8.753 2.786 1.00 53.72 87 VAL A O 1
ATOM 640 N N . CYS A 1 88 ? -3.781 6.671 2.130 1.00 53.38 88 CYS A N 1
ATOM 641 C CA . CYS A 1 88 ? -3.352 6.044 3.357 1.00 53.38 88 CYS A CA 1
ATOM 642 C C . CYS A 1 88 ? -1.855 5.804 3.288 1.00 53.38 88 CYS A C 1
ATOM 644 O O . CYS A 1 88 ? -1.302 5.415 2.259 1.00 53.38 88 CYS A O 1
ATOM 646 N N . SER A 1 89 ? -1.216 6.058 4.418 1.00 54.88 89 SER A N 1
ATOM 647 C CA . SER A 1 89 ? 0.189 5.791 4.645 1.00 54.88 89 SER A CA 1
ATOM 648 C C . SER A 1 89 ? 0.292 4.618 5.594 1.00 54.88 89 SER A C 1
ATOM 650 O O . SER A 1 89 ? 0.400 4.825 6.799 1.00 54.88 89 SER A O 1
ATOM 652 N N . MET A 1 90 ? 0.268 3.397 5.064 1.00 57.88 90 MET A N 1
ATOM 653 C CA . MET A 1 90 ? 0.487 2.225 5.901 1.00 57.88 90 MET A CA 1
ATOM 654 C C . MET A 1 90 ? 1.984 2.083 6.165 1.00 57.88 90 MET A C 1
ATOM 656 O O . MET A 1 90 ? 2.723 1.532 5.351 1.00 57.88 90 MET A O 1
ATOM 660 N N . ALA A 1 91 ? 2.447 2.624 7.288 1.00 57.59 91 ALA A N 1
ATOM 661 C CA . ALA A 1 91 ? 3.674 2.143 7.906 1.00 57.59 91 ALA A CA 1
ATOM 662 C C . ALA A 1 91 ? 3.392 0.753 8.470 1.00 57.59 91 ALA A C 1
ATOM 664 O O . ALA A 1 91 ? 2.321 0.533 9.024 1.00 57.59 91 ALA A O 1
ATOM 665 N N . VAL A 1 92 ? 4.309 -0.191 8.294 1.00 55.06 92 VAL A N 1
ATOM 666 C CA . VAL A 1 92 ? 4.026 -1.586 8.686 1.00 55.06 92 VAL A CA 1
ATOM 667 C C . VAL A 1 92 ? 5.049 -2.150 9.659 1.00 55.06 92 VAL A C 1
ATOM 669 O O . VAL A 1 92 ? 4.854 -3.188 10.283 1.00 55.06 92 VAL A O 1
ATOM 672 N N . ARG A 1 93 ? 6.140 -1.409 9.853 1.00 55.72 93 ARG A N 1
ATOM 673 C CA . ARG A 1 93 ? 7.120 -1.712 10.893 1.00 55.72 93 ARG A CA 1
ATOM 674 C C . ARG A 1 93 ? 7.687 -0.464 11.557 1.00 55.72 93 ARG A C 1
ATOM 676 O O . ARG A 1 93 ? 8.010 -0.519 12.735 1.00 55.72 93 ARG A O 1
ATOM 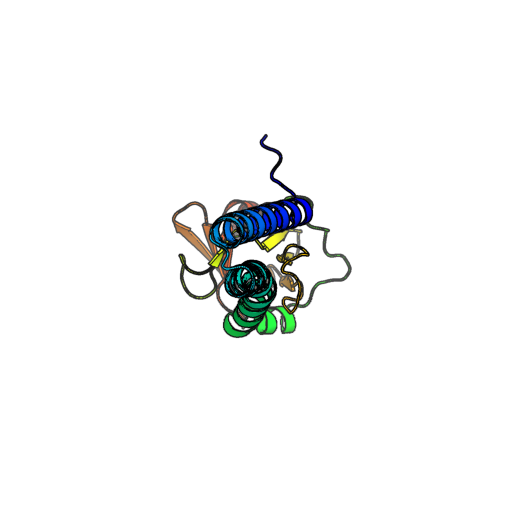683 N N . TRP A 1 94 ? 7.780 0.652 10.829 1.00 55.88 94 TRP A N 1
ATOM 684 C CA . TRP A 1 94 ? 8.321 1.922 11.319 1.00 55.88 94 TRP A CA 1
ATOM 685 C C . TRP A 1 94 ? 7.561 3.115 10.726 1.00 55.88 94 TRP A C 1
ATOM 687 O O . TRP A 1 94 ? 7.211 3.066 9.549 1.00 55.88 94 TRP A O 1
ATOM 697 N N . PRO A 1 95 ? 7.364 4.218 11.474 1.00 57.06 95 PRO A N 1
ATOM 698 C CA . PRO A 1 95 ? 6.528 5.354 11.058 1.00 57.06 95 PRO A CA 1
ATOM 699 C C . PRO A 1 95 ? 6.972 6.040 9.752 1.00 57.06 95 PRO A C 1
ATOM 701 O O . PRO A 1 95 ? 6.157 6.688 9.090 1.00 57.06 95 PRO A O 1
ATOM 704 N N . PHE A 1 96 ? 8.242 5.890 9.366 1.00 56.50 96 PHE A N 1
ATOM 705 C CA . PHE A 1 96 ? 8.806 6.424 8.121 1.00 56.50 96 PHE A CA 1
ATOM 706 C C . PHE A 1 96 ? 8.860 5.410 6.970 1.00 56.50 96 PHE A C 1
ATOM 708 O O . PHE A 1 96 ? 9.060 5.805 5.824 1.00 56.50 96 PHE A O 1
ATOM 715 N N . MET A 1 97 ? 8.677 4.117 7.247 1.00 54.12 97 MET A N 1
ATOM 716 C CA . MET A 1 97 ? 8.778 3.046 6.260 1.00 54.12 97 MET A CA 1
ATOM 717 C C . MET A 1 97 ? 7.375 2.510 5.992 1.00 54.12 97 MET A C 1
ATOM 719 O O . MET A 1 97 ? 6.868 1.635 6.699 1.00 54.12 97 MET A O 1
ATOM 723 N N . GLY A 1 98 ? 6.714 3.115 5.008 1.00 58.59 98 GLY A N 1
ATOM 724 C CA . GLY A 1 98 ? 5.329 2.810 4.703 1.00 58.59 98 GLY A CA 1
ATOM 725 C C . GLY A 1 98 ? 4.968 3.005 3.245 1.00 58.59 98 GLY A C 1
ATOM 726 O O . GLY A 1 98 ? 5.584 3.790 2.522 1.00 58.59 98 GLY A O 1
ATOM 727 N N . PHE A 1 99 ? 3.927 2.291 2.845 1.00 65.12 99 PHE A N 1
ATOM 728 C CA . PHE A 1 99 ? 3.242 2.442 1.573 1.00 65.12 99 PHE A CA 1
ATOM 729 C C . PHE A 1 99 ? 2.474 3.764 1.577 1.00 65.12 99 PHE A C 1
ATOM 731 O O . PHE A 1 99 ? 1.263 3.810 1.779 1.00 65.12 99 PHE A O 1
ATOM 738 N N . ASN A 1 100 ? 3.204 4.866 1.428 1.00 64.81 100 ASN A N 1
ATOM 739 C CA . ASN A 1 100 ? 2.621 6.192 1.302 1.00 64.81 100 ASN A CA 1
ATOM 740 C C . ASN A 1 100 ? 2.022 6.333 -0.102 1.00 64.81 100 ASN A C 1
ATOM 742 O O . ASN A 1 100 ? 2.673 6.006 -1.090 1.00 64.81 100 ASN A O 1
ATOM 746 N N . ASN A 1 101 ? 0.800 6.855 -0.200 1.00 69.88 101 ASN A N 1
ATOM 747 C CA . ASN A 1 101 ? 0.175 7.276 -1.466 1.00 69.88 101 ASN A CA 1
ATOM 748 C C . ASN A 1 101 ? -0.271 6.158 -2.410 1.00 69.88 101 ASN A C 1
ATOM 750 O O . ASN A 1 101 ? -0.742 6.451 -3.508 1.00 69.88 101 ASN A O 1
ATOM 754 N N . VAL A 1 102 ? -0.185 4.902 -1.982 1.00 77.06 102 VAL A N 1
ATOM 755 C CA . VAL A 1 102 ? -0.522 3.745 -2.824 1.00 77.06 102 VAL A CA 1
ATOM 756 C C . VAL A 1 102 ? -1.676 2.911 -2.286 1.00 77.06 102 VAL A C 1
ATOM 758 O O . VAL A 1 102 ? -2.168 2.046 -3.005 1.00 77.06 102 VAL A O 1
ATOM 761 N N . ILE A 1 103 ? -2.142 3.200 -1.068 1.00 82.94 103 ILE A N 1
ATOM 762 C CA . ILE A 1 103 ? -3.291 2.538 -0.451 1.00 82.94 103 ILE A CA 1
ATOM 763 C C . ILE A 1 103 ? -4.494 3.475 -0.502 1.00 82.94 103 ILE A C 1
ATOM 765 O O . ILE A 1 103 ? -4.452 4.622 -0.048 1.00 82.94 103 ILE A O 1
ATOM 769 N N . LEU A 1 104 ? -5.566 2.953 -1.077 1.00 85.50 104 LEU A N 1
ATOM 770 C CA . LEU A 1 104 ? -6.905 3.498 -1.033 1.00 85.50 104 LEU A CA 1
ATOM 771 C C . LEU A 1 104 ? -7.611 2.942 0.200 1.00 85.50 104 LEU A C 1
ATOM 773 O O . LEU A 1 104 ? -7.530 1.745 0.479 1.00 85.50 104 LEU A O 1
ATOM 777 N N . SER A 1 105 ? -8.323 3.812 0.903 1.00 87.75 105 SER A N 1
ATOM 778 C CA . SER A 1 105 ? -9.069 3.456 2.104 1.00 87.75 105 SER A CA 1
ATOM 779 C C . SER A 1 105 ? -10.515 3.909 2.024 1.00 87.75 105 SER A C 1
ATOM 781 O O . SER A 1 105 ? -10.799 5.016 1.551 1.00 87.75 105 SER A O 1
ATOM 783 N N . ALA A 1 106 ? -11.402 3.090 2.566 1.00 89.06 106 ALA A N 1
ATOM 784 C CA . ALA A 1 106 ? -12.780 3.436 2.862 1.00 89.06 106 ALA A CA 1
ATOM 785 C C . ALA A 1 106 ? -13.141 2.918 4.257 1.00 89.06 106 ALA A C 1
ATOM 787 O O . ALA A 1 106 ? -12.517 1.987 4.756 1.00 89.06 106 ALA A O 1
ATOM 788 N N . THR A 1 107 ? -14.128 3.539 4.883 1.00 90.06 107 THR A N 1
ATOM 789 C CA . THR A 1 107 ? -14.635 3.149 6.199 1.00 90.06 107 THR A CA 1
ATOM 790 C C . THR A 1 107 ? -16.144 3.046 6.117 1.00 90.06 107 THR A C 1
ATOM 792 O O . THR A 1 107 ? -16.776 3.895 5.481 1.00 90.06 107 THR A O 1
ATOM 795 N N . ASP A 1 108 ? -16.700 2.034 6.764 1.00 90.38 108 ASP A N 1
ATOM 796 C CA . ASP A 1 108 ? -18.125 1.934 7.052 1.00 90.38 108 ASP A CA 1
ATOM 797 C C . ASP A 1 108 ? -18.348 1.743 8.564 1.00 90.38 108 ASP A C 1
ATOM 799 O O . ASP A 1 108 ? -17.415 1.891 9.360 1.00 90.38 108 ASP A O 1
ATOM 803 N N . GLU A 1 109 ? -19.590 1.466 8.964 1.00 90.19 109 GLU A N 1
ATOM 804 C CA . GLU A 1 109 ? -19.986 1.285 10.370 1.00 90.19 109 GLU A CA 1
ATOM 805 C C . GLU A 1 109 ? -19.282 0.104 11.056 1.00 90.19 109 GLU A C 1
ATOM 807 O O . GLU A 1 109 ? -19.195 0.046 12.278 1.00 90.19 109 GLU A O 1
ATOM 812 N N . SER A 1 110 ? -18.768 -0.848 10.281 1.00 92.50 110 SER A N 1
ATOM 813 C CA . SER A 1 110 ? -18.296 -2.147 10.756 1.00 92.50 110 SER A CA 1
ATOM 814 C C . SER A 1 110 ? -16.834 -2.439 10.414 1.00 92.50 110 SER A C 1
ATOM 816 O O . SER A 1 110 ? -16.175 -3.170 11.156 1.00 92.50 110 SER A O 1
ATOM 818 N N . HIS A 1 111 ? -16.308 -1.860 9.333 1.00 94.69 111 HIS A N 1
ATOM 819 C CA . HIS A 1 111 ? -15.013 -2.197 8.764 1.00 94.69 111 HIS A CA 1
ATOM 820 C C . HIS A 1 111 ? -14.213 -0.974 8.287 1.00 94.69 111 HIS A C 1
ATOM 822 O O . HIS A 1 111 ? -14.725 0.057 7.839 1.00 94.69 111 HIS A O 1
ATOM 828 N N . LEU A 1 112 ? -12.895 -1.162 8.302 1.00 92.81 112 LEU A N 1
ATOM 829 C CA . LEU A 1 112 ? -11.902 -0.391 7.571 1.00 92.81 112 LEU A CA 1
ATOM 830 C C . LEU A 1 112 ? -11.469 -1.186 6.330 1.00 92.81 112 LEU A C 1
ATOM 832 O O . LEU A 1 112 ? -10.783 -2.204 6.439 1.00 92.81 112 LEU A O 1
ATOM 836 N N . HIS A 1 113 ? -11.821 -0.700 5.144 1.00 92.62 113 HIS A N 1
ATOM 837 C CA . HIS A 1 113 ? -11.473 -1.324 3.868 1.00 92.62 113 HIS A CA 1
ATOM 838 C C . HIS A 1 113 ? -10.216 -0.698 3.290 1.00 92.62 113 HIS A C 1
ATOM 840 O O . HIS A 1 113 ? -10.119 0.527 3.161 1.00 92.62 113 HIS A O 1
ATOM 846 N N . LEU A 1 114 ? -9.265 -1.537 2.894 1.00 90.88 114 LEU A N 1
ATOM 847 C CA . LEU A 1 114 ? -7.972 -1.116 2.383 1.00 90.88 114 LEU A CA 1
ATOM 848 C C . LEU A 1 114 ? -7.622 -1.896 1.120 1.00 90.88 114 LEU A C 1
ATOM 850 O O . LEU A 1 114 ? -7.682 -3.122 1.079 1.00 90.88 114 LEU A O 1
ATOM 854 N N . ARG A 1 115 ? -7.196 -1.178 0.084 1.00 89.00 115 ARG A N 1
ATOM 855 C CA . ARG A 1 115 ? -6.714 -1.777 -1.165 1.00 89.00 115 ARG A CA 1
ATOM 856 C C . ARG A 1 115 ? -5.595 -0.953 -1.763 1.00 89.00 115 ARG A C 1
ATOM 858 O O . ARG A 1 115 ? -5.573 0.265 -1.613 1.00 89.00 115 ARG A O 1
ATOM 865 N N . PHE A 1 116 ? -4.701 -1.585 -2.505 1.00 85.31 116 PHE A N 1
ATOM 866 C CA . PHE A 1 116 ? -3.749 -0.833 -3.314 1.00 85.31 116 PHE A CA 1
ATOM 867 C C . PHE A 1 116 ? -4.445 -0.204 -4.527 1.00 85.31 116 PHE A C 1
ATOM 869 O O . PHE A 1 116 ? -5.464 -0.702 -5.016 1.00 85.31 116 PHE A O 1
ATOM 876 N N . VAL A 1 117 ? -3.897 0.905 -5.030 1.00 80.88 117 VAL A N 1
ATOM 877 C CA . VAL A 1 117 ? -4.260 1.398 -6.368 1.00 80.88 117 VAL A CA 1
ATOM 878 C C . VAL A 1 117 ? -3.973 0.307 -7.401 1.00 80.88 117 VAL A C 1
ATOM 880 O O . VAL A 1 117 ? -3.012 -0.441 -7.253 1.00 80.88 117 VAL A O 1
ATOM 883 N N . ASP A 1 118 ? -4.778 0.228 -8.461 1.00 80.88 118 ASP A N 1
ATOM 884 C CA . ASP A 1 118 ? -4.778 -0.923 -9.380 1.00 80.88 118 ASP A CA 1
ATOM 885 C C . ASP A 1 118 ? -3.388 -1.292 -9.925 1.00 80.88 118 ASP A C 1
ATOM 887 O O . ASP A 1 118 ? -3.047 -2.467 -10.023 1.00 80.88 118 ASP A O 1
ATOM 891 N N . VAL A 1 119 ? -2.545 -0.295 -10.203 1.00 74.25 119 VAL A N 1
ATOM 892 C CA . VAL A 1 119 ? -1.176 -0.481 -10.725 1.00 74.25 119 VAL A CA 1
ATOM 893 C C . VAL A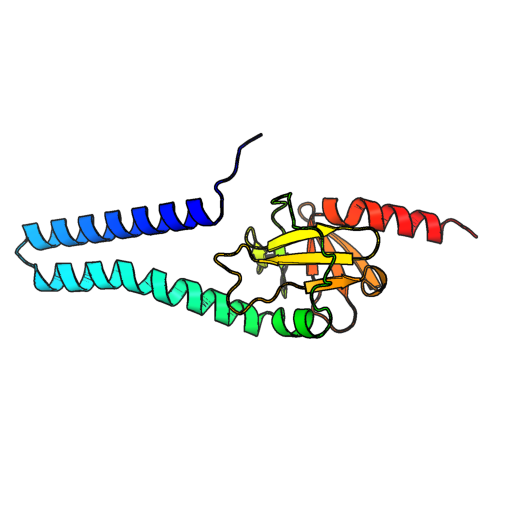 1 119 ? -0.231 -1.166 -9.731 1.00 74.25 119 VAL A C 1
ATOM 895 O O . VAL A 1 119 ? 0.793 -1.712 -10.124 1.00 74.25 119 VAL A O 1
ATOM 898 N N . PHE A 1 120 ? -0.592 -1.157 -8.449 1.00 75.31 120 PHE A N 1
ATOM 899 C CA . PHE A 1 120 ? 0.144 -1.757 -7.341 1.00 75.31 120 PHE A CA 1
ATOM 900 C C . PHE A 1 120 ? -0.637 -2.893 -6.666 1.00 75.31 120 PHE A C 1
ATOM 902 O O . PHE A 1 120 ? -0.232 -3.329 -5.595 1.00 75.31 120 PHE A O 1
ATOM 909 N N . SER A 1 121 ? -1.741 -3.359 -7.268 1.00 80.62 121 SER A N 1
ATOM 910 C CA . SER A 1 121 ? -2.608 -4.424 -6.727 1.00 80.62 121 SER A CA 1
ATOM 911 C C . SER A 1 121 ? -2.059 -5.844 -6.934 1.00 80.62 121 SER A C 1
ATOM 913 O O . SER A 1 121 ? -2.551 -6.815 -6.354 1.00 80.62 121 SER A O 1
ATOM 915 N N . PHE A 1 122 ? -1.028 -5.997 -7.771 1.00 79.44 122 PHE A N 1
ATOM 916 C CA . PHE A 1 122 ? -0.465 -7.305 -8.077 1.00 79.44 122 PHE A CA 1
ATOM 917 C C . PHE A 1 122 ? 0.254 -7.901 -6.858 1.00 79.44 122 PHE A C 1
ATOM 919 O O . PHE A 1 122 ? 1.288 -7.403 -6.417 1.00 79.44 122 PHE A O 1
ATOM 926 N N . GLY A 1 123 ? -0.289 -8.996 -6.318 1.00 79.38 123 GLY A N 1
ATOM 927 C CA . GLY A 1 123 ? 0.246 -9.662 -5.124 1.00 79.38 123 GLY A CA 1
ATOM 928 C C . GLY A 1 123 ? -0.137 -9.003 -3.793 1.00 79.38 123 GLY A C 1
ATOM 929 O O . GLY A 1 123 ? 0.306 -9.473 -2.744 1.00 79.38 123 GLY A O 1
ATOM 930 N N . THR A 1 124 ? -0.976 -7.968 -3.820 1.00 85.25 124 THR A N 1
ATOM 931 C CA . THR A 1 124 ? -1.445 -7.199 -2.658 1.00 85.25 124 THR A CA 1
ATOM 932 C C . THR A 1 124 ? -2.979 -7.223 -2.612 1.00 85.25 124 THR A C 1
ATOM 934 O O . THR A 1 124 ? -3.641 -6.244 -2.966 1.00 85.25 124 THR A O 1
ATOM 937 N N . PRO A 1 125 ? -3.577 -8.363 -2.211 1.00 90.38 125 PRO A N 1
ATOM 938 C CA . PRO A 1 125 ? -5.030 -8.505 -2.185 1.00 90.38 125 PRO A CA 1
ATOM 939 C C . PRO A 1 125 ? -5.677 -7.440 -1.283 1.00 90.38 125 PRO A C 1
ATOM 941 O O . PRO A 1 125 ? -5.075 -7.063 -0.275 1.00 90.38 125 PRO A O 1
ATOM 944 N N . PRO A 1 126 ? -6.868 -6.934 -1.633 1.00 92.94 126 PRO A N 1
ATOM 945 C CA . PRO A 1 126 ? -7.612 -6.025 -0.769 1.00 92.94 126 PRO A CA 1
ATOM 946 C C . PRO A 1 126 ? -7.988 -6.713 0.551 1.00 92.94 126 PRO A C 1
ATOM 948 O O . PRO A 1 126 ? -8.068 -7.941 0.621 1.00 92.94 126 PRO A O 1
ATOM 951 N N . LEU A 1 127 ? -8.196 -5.920 1.602 1.00 93.56 127 LEU A N 1
ATOM 952 C CA . LEU A 1 127 ? -8.509 -6.416 2.941 1.00 93.56 127 LEU A CA 1
ATOM 953 C C . LEU A 1 127 ? -9.529 -5.520 3.647 1.00 93.56 127 LEU A C 1
ATOM 955 O O . LEU A 1 127 ? -9.607 -4.320 3.376 1.00 93.56 127 LEU A O 1
ATOM 959 N N . SER A 1 128 ? -10.341 -6.108 4.523 1.00 96.12 128 SER A N 1
ATOM 960 C CA . SER A 1 128 ? -11.413 -5.425 5.259 1.00 96.12 128 SER A CA 1
ATOM 961 C C . SER A 1 128 ? -11.318 -5.768 6.740 1.00 96.12 128 SER A C 1
ATOM 963 O O . SER A 1 128 ? -11.662 -6.869 7.151 1.00 96.12 128 SER A O 1
ATOM 965 N N . ILE A 1 129 ? -10.809 -4.830 7.539 1.00 95.56 129 ILE A N 1
ATOM 966 C CA . ILE A 1 129 ? -10.531 -5.034 8.964 1.00 95.56 129 ILE A CA 1
ATOM 967 C C . ILE A 1 129 ? -11.763 -4.621 9.769 1.00 95.56 129 ILE A C 1
ATOM 969 O O . ILE A 1 129 ? -12.105 -3.438 9.737 1.00 95.56 129 ILE A O 1
ATOM 973 N N . PRO A 1 130 ? -12.413 -5.528 10.516 1.00 96.50 130 PRO A N 1
ATOM 974 C CA . PRO A 1 130 ? -13.517 -5.155 11.391 1.00 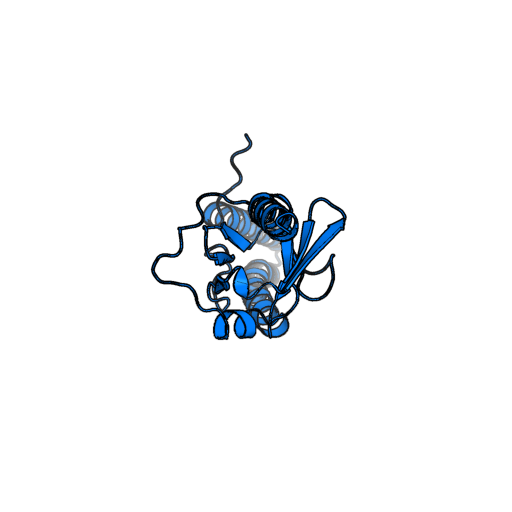96.50 130 PRO A CA 1
ATOM 975 C C . PRO A 1 130 ? -13.043 -4.193 12.483 1.00 96.50 130 PRO A C 1
ATOM 977 O O . PRO A 1 130 ? -11.986 -4.413 13.079 1.00 96.50 130 PRO A O 1
ATOM 980 N N . TRP A 1 131 ? -13.832 -3.175 12.829 1.00 95.19 131 TRP A N 1
ATOM 981 C CA . TRP A 1 131 ? -13.488 -2.270 13.936 1.00 95.19 131 TRP A CA 1
ATOM 982 C C . TRP A 1 131 ? -13.338 -3.011 15.269 1.00 95.19 131 TRP A C 1
ATOM 984 O O . TRP A 1 131 ? -12.467 -2.680 16.074 1.00 95.19 131 TRP A O 1
ATOM 994 N N . ALA A 1 132 ? -14.100 -4.092 15.455 1.00 95.69 132 ALA A N 1
ATOM 995 C CA . ALA A 1 132 ? -13.981 -4.994 16.599 1.00 95.69 132 ALA A CA 1
ATOM 996 C C . ALA A 1 132 ? -12.606 -5.687 16.703 1.00 95.69 132 ALA A C 1
ATOM 998 O O . ALA A 1 132 ? -12.178 -6.038 17.799 1.00 95.69 132 ALA A O 1
ATOM 999 N N . ALA A 1 133 ? -11.890 -5.860 15.586 1.00 96.81 133 ALA A N 1
ATOM 1000 C CA . ALA A 1 133 ? -10.536 -6.414 15.577 1.00 96.81 133 ALA A CA 1
ATOM 1001 C C . ALA A 1 133 ? -9.460 -5.374 15.945 1.00 96.81 133 ALA A C 1
ATOM 1003 O O . ALA A 1 133 ? -8.297 -5.731 16.141 1.00 96.81 133 ALA A O 1
ATOM 1004 N N . VAL A 1 134 ? -9.820 -4.088 16.039 1.00 96.38 134 VAL A N 1
ATOM 1005 C CA . VAL A 1 134 ? -8.920 -3.008 16.458 1.00 96.38 134 VAL A CA 1
ATOM 1006 C C . VAL A 1 134 ? -8.972 -2.877 17.977 1.00 96.38 134 VAL A C 1
ATOM 1008 O O . VAL A 1 134 ? -9.941 -2.360 18.539 1.00 96.38 134 VAL A O 1
ATOM 1011 N N . THR A 1 135 ? -7.915 -3.320 18.655 1.00 96.00 135 THR A N 1
ATOM 1012 C CA . THR A 1 135 ? -7.837 -3.312 20.123 1.00 96.00 135 THR A CA 1
ATOM 1013 C C . THR A 1 135 ? -7.462 -1.948 20.685 1.00 96.00 135 THR A C 1
ATOM 1015 O O . THR A 1 135 ? -7.953 -1.560 21.741 1.00 96.00 135 THR A O 1
ATOM 1018 N N . GLU A 1 136 ? -6.627 -1.193 19.974 1.00 95.31 136 GLU A N 1
ATOM 1019 C CA . GLU A 1 136 ? -6.129 0.100 20.435 1.00 95.31 136 GLU A CA 1
ATOM 1020 C C . GLU A 1 136 ? -5.986 1.081 19.269 1.00 95.31 136 GLU A C 1
ATOM 1022 O O . GLU A 1 136 ? -5.516 0.717 18.187 1.00 95.31 136 GLU A O 1
ATOM 1027 N N . ILE A 1 137 ? -6.356 2.341 19.514 1.00 94.81 137 ILE A N 1
ATOM 1028 C CA . ILE A 1 137 ? -6.145 3.461 18.594 1.00 94.81 137 ILE A CA 1
ATOM 1029 C C . ILE A 1 137 ? -5.289 4.509 19.308 1.00 94.81 137 ILE A C 1
ATOM 1031 O O . ILE A 1 137 ? -5.788 5.295 20.113 1.00 94.81 137 ILE A O 1
ATOM 1035 N N . THR A 1 138 ? -3.994 4.544 19.000 1.00 93.38 138 THR A N 1
ATOM 1036 C CA . THR A 1 138 ? -3.048 5.491 19.603 1.00 93.38 138 THR A CA 1
ATOM 1037 C C . THR A 1 138 ? -2.811 6.675 18.655 1.00 93.38 138 THR A C 1
ATOM 1039 O O . THR A 1 138 ? -2.340 6.473 17.529 1.00 93.38 138 THR A O 1
ATOM 1042 N N . PRO A 1 139 ? -3.073 7.931 19.061 1.00 90.62 139 PRO A N 1
ATOM 1043 C CA . PRO A 1 139 ? -2.677 9.097 18.276 1.00 90.62 139 PRO A CA 1
ATOM 1044 C C . PRO A 1 139 ? -1.163 9.106 18.020 1.00 90.62 139 PRO A C 1
ATOM 1046 O O . PRO A 1 139 ? -0.368 8.816 18.911 1.00 90.62 139 PRO A O 1
ATOM 1049 N N . SER A 1 140 ? -0.749 9.446 16.802 1.00 85.50 140 SER A N 1
ATOM 1050 C CA . SER A 1 140 ? 0.657 9.544 16.410 1.00 85.50 140 SER A CA 1
ATOM 1051 C C . SER A 1 140 ? 0.975 10.932 15.850 1.00 85.50 140 SER A C 1
ATOM 1053 O O . SER A 1 140 ? 0.087 11.741 15.566 1.00 85.50 140 SER A O 1
ATOM 1055 N N . ALA A 1 141 ? 2.264 11.225 15.690 1.00 78.62 141 ALA A N 1
ATOM 1056 C CA . ALA A 1 141 ? 2.714 12.470 15.086 1.00 78.62 141 ALA A CA 1
ATOM 1057 C C . ALA A 1 141 ? 2.205 12.609 13.635 1.0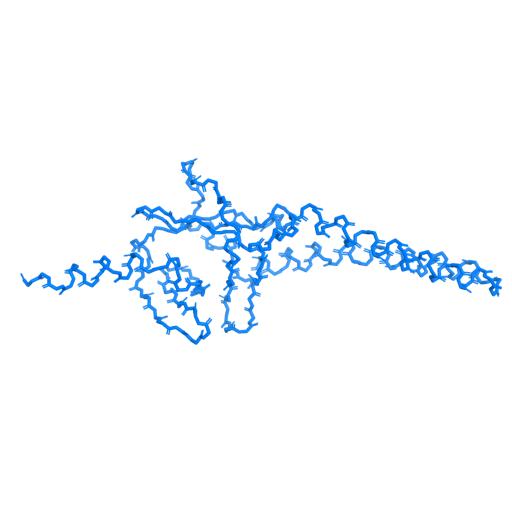0 78.62 141 ALA A C 1
ATOM 1059 O O . ALA A 1 141 ? 1.848 11.629 12.977 1.00 78.62 141 ALA A O 1
ATOM 1060 N N . LEU A 1 142 ? 2.209 13.844 13.120 1.00 81.25 142 LEU A N 1
ATOM 1061 C CA . LEU A 1 142 ? 1.912 14.159 11.713 1.00 81.25 142 LEU A CA 1
ATOM 1062 C C . LEU A 1 142 ? 0.491 13.786 11.247 1.00 81.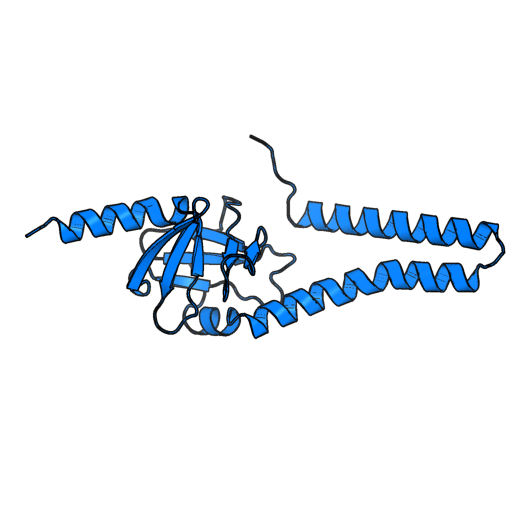25 142 LEU A C 1
ATOM 1064 O O . LEU A 1 142 ? 0.284 13.438 10.088 1.00 81.25 142 LEU A O 1
ATOM 1068 N N . GLY A 1 143 ? -0.502 13.867 12.138 1.00 83.25 143 GLY A N 1
ATOM 1069 C CA . GLY A 1 143 ? -1.905 13.657 11.764 1.00 83.25 143 GLY A CA 1
ATOM 1070 C C . GLY A 1 143 ? -2.258 12.200 11.458 1.00 83.25 143 GLY A C 1
ATOM 1071 O O . GLY A 1 143 ? -3.177 11.940 10.687 1.00 83.25 143 GLY A O 1
ATOM 1072 N N . ARG A 1 144 ? -1.538 11.247 12.052 1.00 85.69 144 ARG A N 1
ATOM 1073 C CA . ARG A 1 144 ? -1.797 9.811 11.910 1.00 85.69 144 ARG A CA 1
ATOM 1074 C C . ARG A 1 144 ? -2.290 9.213 13.226 1.00 85.69 144 ARG A C 1
ATOM 1076 O O . ARG A 1 144 ? -2.049 9.762 14.297 1.00 85.69 144 ARG A O 1
ATOM 1083 N N . ALA A 1 145 ? -2.937 8.063 13.142 1.00 89.81 145 ALA A N 1
ATOM 1084 C CA . ALA A 1 145 ? -3.265 7.198 14.262 1.00 89.81 145 ALA A CA 1
ATOM 1085 C C . ALA A 1 145 ? -2.665 5.813 14.008 1.00 89.81 145 ALA A C 1
ATOM 1087 O O . ALA A 1 145 ? -2.658 5.337 12.873 1.00 89.81 145 ALA A O 1
ATOM 1088 N N . LYS A 1 146 ? -2.130 5.192 15.056 1.00 91.06 146 LYS A N 1
ATOM 1089 C CA . LYS A 1 146 ? -1.678 3.804 15.050 1.00 91.06 146 LYS A CA 1
ATOM 1090 C C . LYS A 1 146 ? -2.837 2.920 15.504 1.00 91.06 146 LYS A C 1
ATOM 1092 O O . LYS A 1 146 ? -3.417 3.177 16.553 1.00 91.06 146 LYS A O 1
ATOM 1097 N N . LEU A 1 147 ? -3.133 1.886 14.733 1.00 92.31 147 LEU A N 1
ATOM 1098 C CA . LEU A 1 147 ? -4.092 0.837 15.031 1.00 92.31 147 LEU A CA 1
ATOM 1099 C C . LEU A 1 147 ? -3.329 -0.408 15.454 1.00 92.31 147 LEU A C 1
ATOM 1101 O O . LEU A 1 147 ? -2.477 -0.906 14.711 1.00 92.31 147 LEU A O 1
ATOM 1105 N N . THR A 1 148 ? -3.641 -0.901 16.643 1.00 93.44 148 THR A N 1
ATOM 1106 C CA . THR A 1 148 ? -3.258 -2.243 17.073 1.00 93.44 148 THR A CA 1
ATOM 1107 C C . THR A 1 148 ? -4.395 -3.179 16.685 1.00 93.44 148 THR A C 1
ATOM 1109 O O . THR A 1 148 ? -5.539 -2.960 17.078 1.00 93.44 148 THR A O 1
ATOM 1112 N N . ILE A 1 149 ? -4.089 -4.180 15.861 1.00 94.25 149 ILE A N 1
ATOM 1113 C CA . ILE A 1 149 ? -5.069 -5.101 15.277 1.00 94.25 149 ILE A CA 1
ATOM 1114 C C . ILE A 1 149 ? -4.748 -6.508 15.780 1.00 94.25 149 ILE A C 1
ATOM 1116 O O . ILE A 1 149 ? -3.575 -6.873 15.873 1.00 94.25 149 ILE A O 1
ATOM 1120 N N . ILE A 1 150 ? -5.774 -7.291 16.109 1.00 94.69 150 ILE A N 1
ATOM 1121 C CA . ILE A 1 150 ? -5.612 -8.682 16.552 1.00 94.69 150 ILE A CA 1
ATOM 1122 C C . ILE A 1 150 ? -4.904 -9.488 15.453 1.00 94.69 150 ILE A C 1
ATOM 1124 O O . ILE A 1 150 ? -5.293 -9.428 14.288 1.00 94.69 150 ILE A O 1
ATOM 1128 N N . ASP A 1 151 ? -3.839 -10.207 15.814 1.00 92.19 151 ASP A N 1
ATOM 1129 C CA . ASP A 1 151 ? -3.072 -11.115 14.943 1.00 92.19 151 ASP A CA 1
ATOM 1130 C C . ASP A 1 151 ? -2.517 -10.515 13.635 1.00 92.19 151 ASP A C 1
ATOM 1132 O O . ASP A 1 151 ? -2.000 -11.234 12.779 1.00 92.19 151 ASP A O 1
ATOM 1136 N N . ALA A 1 152 ? -2.544 -9.190 13.487 1.00 89.75 152 ALA A N 1
ATOM 1137 C CA . ALA A 1 152 ? -1.997 -8.484 12.337 1.00 89.75 152 ALA A CA 1
ATOM 1138 C C . ALA A 1 152 ? -0.954 -7.438 12.762 1.00 89.75 152 ALA A C 1
ATOM 1140 O O . ALA A 1 152 ? -0.989 -6.923 13.884 1.00 89.75 152 ALA A O 1
ATOM 1141 N N . PRO A 1 153 ? -0.003 -7.090 11.873 1.00 86.06 153 PRO A N 1
ATOM 1142 C CA . PRO A 1 153 ? 0.939 -6.014 12.140 1.00 86.06 153 PRO A CA 1
ATOM 1143 C C . PRO A 1 1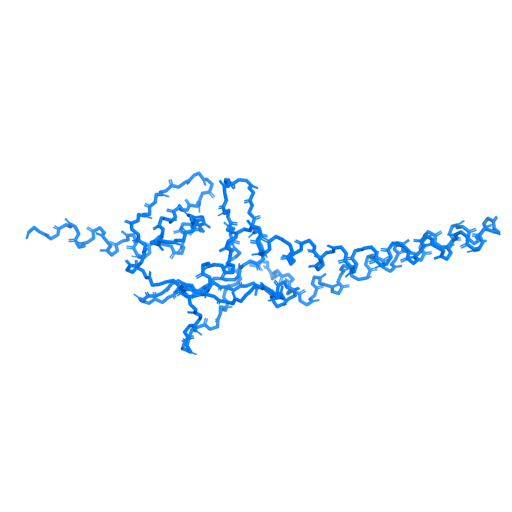53 ? 0.216 -4.698 12.460 1.00 86.06 153 PRO A C 1
ATOM 1145 O O . PRO A 1 153 ? -0.811 -4.400 11.841 1.00 86.06 153 PRO A O 1
ATOM 1148 N N . PRO A 1 154 ? 0.760 -3.872 13.375 1.00 88.31 154 PRO A N 1
ATOM 1149 C CA . PRO A 1 154 ? 0.181 -2.573 13.659 1.00 88.31 154 PRO A CA 1
ATOM 1150 C C . PRO A 1 154 ? 0.182 -1.709 12.402 1.00 88.31 154 PRO A C 1
ATOM 1152 O O . PRO A 1 154 ? 1.122 -1.733 11.602 1.00 88.31 154 PRO A O 1
ATOM 1155 N N . MET A 1 155 ? -0.865 -0.909 12.267 1.00 87.31 155 MET A N 1
ATOM 1156 C CA . MET A 1 155 ? -1.111 -0.121 11.074 1.00 87.31 155 MET A CA 1
ATOM 1157 C C . MET A 1 155 ? -1.164 1.361 11.407 1.00 87.31 155 MET A C 1
ATOM 1159 O O . MET A 1 155 ? -1.765 1.745 12.398 1.00 87.31 155 MET A O 1
ATOM 1163 N N . TRP A 1 156 ? -0.579 2.219 10.577 1.00 86.31 156 TRP A N 1
ATOM 1164 C CA . TRP A 1 156 ? -0.775 3.662 10.702 1.00 86.31 156 TRP A CA 1
ATOM 1165 C C . TRP A 1 156 ? -1.748 4.135 9.631 1.00 86.31 156 TRP A C 1
ATOM 1167 O O . TRP A 1 156 ? -1.604 3.797 8.459 1.00 86.31 156 TRP A O 1
ATOM 1177 N N . VAL A 1 157 ? -2.731 4.926 10.038 1.00 86.44 157 VAL A N 1
ATOM 1178 C CA . VAL A 1 157 ? -3.758 5.492 9.160 1.00 86.44 157 VAL A CA 1
ATOM 1179 C C . VAL A 1 157 ? -3.896 6.995 9.418 1.00 86.44 157 VAL A C 1
ATOM 1181 O O . VAL A 1 157 ? -3.545 7.462 10.503 1.00 86.44 157 VAL A O 1
ATOM 1184 N N . PRO A 1 158 ? -4.370 7.798 8.451 1.00 85.69 158 PRO A N 1
ATOM 1185 C CA . PRO A 1 158 ? -4.749 9.186 8.704 1.00 85.69 158 PRO A CA 1
ATOM 1186 C C . PRO A 1 158 ? -5.764 9.287 9.851 1.00 85.69 158 PRO A C 1
ATOM 1188 O O . PRO A 1 158 ? -6.721 8.511 9.903 1.00 85.69 158 PRO A O 1
ATOM 1191 N N . LYS A 1 159 ? -5.582 10.252 10.761 1.00 88.69 159 LYS A N 1
ATOM 1192 C CA . LYS A 1 159 ? -6.473 10.447 11.923 1.00 88.69 159 LYS A CA 1
ATOM 1193 C C . LYS A 1 159 ? -7.932 10.668 11.511 1.00 88.69 159 LYS A C 1
ATOM 1195 O O . LYS A 1 159 ? -8.847 10.368 12.267 1.00 88.69 159 LYS A O 1
ATOM 1200 N N . GLU A 1 160 ? -8.148 11.199 10.311 1.00 87.25 160 GLU A N 1
ATOM 1201 C CA . GLU A 1 160 ? -9.462 11.500 9.760 1.00 87.25 160 GLU A CA 1
ATOM 1202 C C . GLU A 1 160 ? -10.285 10.241 9.478 1.00 87.25 160 GLU A C 1
ATOM 1204 O O . GLU A 1 160 ? -11.502 10.348 9.426 1.00 87.25 160 GLU A O 1
ATOM 1209 N N . LEU A 1 161 ? -9.650 9.078 9.286 1.00 85.50 161 LEU A N 1
ATOM 1210 C CA . LEU A 1 161 ? -10.357 7.812 9.050 1.00 85.50 161 LEU A CA 1
ATOM 1211 C C . LEU A 1 161 ? -10.856 7.154 10.330 1.00 85.50 161 LEU A C 1
ATOM 1213 O O . LEU A 1 161 ? -11.777 6.356 10.283 1.00 85.50 161 LEU A O 1
ATOM 1217 N N . VAL A 1 162 ? -10.239 7.473 11.464 1.00 90.06 162 VAL A N 1
ATOM 1218 C CA . VAL A 1 162 ? -10.584 6.873 12.760 1.00 90.06 162 VAL A CA 1
ATOM 1219 C C . VAL A 1 162 ? -11.345 7.834 13.652 1.00 90.06 162 VAL A C 1
ATOM 1221 O O . VAL A 1 162 ? -11.646 7.506 14.791 1.00 90.06 162 VAL A O 1
ATOM 1224 N N . LYS A 1 163 ? -11.618 9.050 13.174 1.00 90.44 163 LYS A N 1
ATOM 1225 C CA . LYS A 1 163 ? -12.224 10.102 13.989 1.00 90.44 163 LYS A CA 1
ATOM 1226 C C . LYS A 1 163 ? -13.589 9.673 14.529 1.00 90.44 163 LYS A C 1
ATOM 1228 O O . LYS A 1 163 ? -13.844 9.887 15.711 1.00 90.44 163 LYS A O 1
ATOM 1233 N N . ASP A 1 164 ? -14.414 9.081 13.673 1.00 85.69 164 ASP A N 1
ATOM 1234 C CA . ASP A 1 164 ? -15.782 8.691 14.015 1.00 85.69 164 ASP A CA 1
ATOM 1235 C C . ASP A 1 164 ? -15.770 7.499 14.985 1.00 85.69 164 ASP A C 1
ATOM 1237 O O . ASP A 1 164 ? -16.396 7.557 16.037 1.00 85.69 164 ASP A O 1
ATOM 1241 N N . GLU A 1 165 ? -14.923 6.499 14.726 1.00 87.81 165 GLU A N 1
ATOM 1242 C CA . GLU A 1 165 ? -14.715 5.354 15.625 1.00 87.81 165 GLU A CA 1
ATOM 1243 C C . GLU A 1 165 ? -14.163 5.775 17.000 1.00 87.81 165 GLU A C 1
ATOM 1245 O O . GLU A 1 165 ? -14.593 5.296 18.048 1.00 87.81 165 GLU A O 1
ATOM 1250 N N . VAL A 1 166 ? -13.219 6.720 17.032 1.00 88.06 166 VAL A N 1
ATOM 1251 C CA . VAL A 1 166 ? -12.686 7.270 18.288 1.00 88.06 166 VAL A CA 1
ATOM 1252 C C . VAL A 1 166 ? -13.759 8.040 19.058 1.00 88.06 166 VAL A C 1
ATOM 1254 O O . VAL A 1 166 ? -13.740 8.021 20.288 1.00 88.06 166 VAL A O 1
ATOM 1257 N N . ALA A 1 167 ? -14.665 8.741 18.372 1.00 87.94 167 ALA A N 1
ATOM 1258 C CA . ALA A 1 167 ? -15.789 9.412 19.018 1.00 87.94 167 ALA A CA 1
ATOM 1259 C C . ALA A 1 167 ? -16.759 8.385 19.625 1.00 87.94 167 ALA A C 1
ATOM 1261 O O . ALA A 1 167 ? -17.050 8.475 20.816 1.00 87.94 167 ALA A O 1
ATOM 1262 N N . LEU A 1 168 ? -17.128 7.353 18.861 1.00 86.88 168 LEU A N 1
ATOM 1263 C CA . LEU A 1 168 ? -18.015 6.274 19.301 1.00 86.88 168 LEU A CA 1
ATOM 1264 C C . LEU A 1 168 ? -17.485 5.554 20.552 1.00 86.88 168 LEU A C 1
ATOM 1266 O O . LEU A 1 168 ? -18.192 5.411 21.547 1.00 86.88 168 LEU A O 1
ATOM 1270 N N . ARG A 1 169 ? -16.203 5.163 20.561 1.00 87.88 169 ARG A N 1
ATOM 1271 C CA . ARG A 1 169 ? -15.596 4.489 21.727 1.00 87.88 169 ARG A CA 1
ATOM 1272 C C . ARG A 1 169 ? -15.572 5.364 22.979 1.00 87.88 169 ARG A C 1
ATOM 1274 O O . ARG A 1 169 ? -15.665 4.845 24.092 1.00 87.88 169 ARG A O 1
ATOM 1281 N N . LYS A 1 170 ? -15.434 6.684 22.820 1.00 87.75 170 LYS A N 1
ATOM 1282 C CA . LYS A 1 170 ? -15.480 7.619 23.953 1.00 87.75 170 LYS A CA 1
ATOM 1283 C C . LYS A 1 170 ? -16.874 7.699 24.559 1.00 87.75 170 LYS A C 1
ATOM 1285 O O . LYS A 1 170 ? -16.968 7.755 25.778 1.00 87.75 170 LYS A O 1
ATOM 1290 N N . GLU A 1 171 ? -17.914 7.682 23.731 1.00 89.31 171 GLU A N 1
ATOM 1291 C CA . GLU A 1 171 ? -19.310 7.679 24.181 1.00 89.31 171 GLU A CA 1
ATOM 1292 C C . GLU A 1 171 ? -19.633 6.396 24.956 1.00 89.31 171 GLU A C 1
ATOM 1294 O O . GLU A 1 171 ? -20.104 6.477 26.085 1.00 89.31 171 GLU A O 1
ATOM 1299 N N . MET A 1 172 ? -19.245 5.225 24.436 1.00 84.75 172 MET A N 1
ATOM 1300 C CA . MET A 1 172 ? -19.457 3.937 25.119 1.00 84.75 172 MET A CA 1
ATOM 1301 C C . MET A 1 172 ? -18.723 3.812 26.461 1.00 84.75 172 MET A C 1
ATOM 1303 O O . MET A 1 172 ? -19.174 3.100 27.348 1.00 84.75 172 MET A O 1
ATOM 1307 N N . THR A 1 173 ? -17.575 4.478 26.617 1.00 84.19 173 THR A N 1
ATOM 1308 C CA . THR A 1 173 ? -16.816 4.460 27.884 1.00 84.19 173 THR A CA 1
ATOM 1309 C C . THR A 1 173 ? -17.375 5.466 28.901 1.00 84.19 173 THR A C 1
ATOM 1311 O O . THR A 1 173 ? -17.035 5.406 30.080 1.00 84.19 173 THR A O 1
ATOM 1314 N N . ALA A 1 174 ? -18.193 6.422 28.450 1.00 76.94 174 ALA A N 1
ATOM 1315 C CA . ALA A 1 174 ? -18.778 7.463 29.288 1.00 76.94 174 ALA A CA 1
ATOM 1316 C C . ALA A 1 174 ? -20.132 7.067 29.904 1.00 76.94 174 ALA A C 1
ATOM 1318 O O . ALA A 1 174 ? -20.598 7.783 30.790 1.00 76.94 174 ALA A O 1
ATOM 1319 N N . GLU A 1 175 ? -20.748 5.962 29.466 1.00 62.34 175 GLU A N 1
ATOM 1320 C CA . GLU A 1 175 ? -21.929 5.378 30.111 1.00 62.34 175 GLU A CA 1
ATOM 1321 C C . GLU A 1 175 ? -21.503 4.508 31.316 1.00 62.34 175 GLU A C 1
ATOM 1323 O O . GLU A 1 175 ? -20.779 3.528 31.125 1.00 62.34 175 GLU A O 1
ATOM 1328 N N . PRO A 1 176 ? -21.875 4.895 32.554 1.00 58.97 176 PRO A N 1
ATOM 1329 C CA . PRO A 1 176 ? -21.492 4.207 33.790 1.00 58.97 176 PRO A CA 1
ATOM 1330 C C . PRO A 1 176 ? -22.348 2.976 34.122 1.00 58.97 176 PRO A C 1
ATOM 1332 O O . PRO A 1 176 ? -23.548 2.953 33.764 1.00 58.97 176 PRO A O 1
#

Foldseek 3Di:
DDPDQAPVRVVVVVQVVLQVVLVVQQVVCVVVVNNVVSVVVSVCSNVCCVPVVLVVLLVCLVVLCLVVQCVVFPDDPPDPDQPDQPFWWWDRPDPPRTPTSFWGWDDDPFWIKIAGRPVSRVNRHIGIATPVQFPDWDDDPPQWIWTDGPPGGITITGVVRCVVVVVVVVVVVPPD

Organism: NCBI:txid1628268

Radius of gyration: 20.94 Å; chains: 1; bounding box: 51×35×68 Å

Secondary structure (DSSP, 8-state):
---PPPHHHHHHHHHHHHHHHHHHHHHHHHTTT-HHHHHHHHHHHHHHHHHHHHHHHHHHHHHTTHHHHHHHSBPPTTPPP--S---EEEEEEETTEEEEEEEEEEE-SSEEEEEE-GGG-TT---EEEEGGGEEEEEEEGGGEEEEEETTEEEEEEEGGGSHHHHHHHHHHHH--

pLDDT: mean 82.36, std 12.87, range [34.94, 96.81]